Protein AF-A0A2T8I6H8-F1 (afdb_monomer_lite)

Organism: NCBI:txid206008

pLDDT: mean 73.54, std 11.85, range [40.38, 86.88]

Foldseek 3Di:
DVLLVVQPDDCPAPVNVLLVLLVVLLVLQCVAPQSPVLSVVLVVLSVVLVVVLNVVCVVVVHRDDPPDPDDPVNVVSVVVSVVSSVLSVVLSVVVPDPDPPDDDRPHSPPD

Sequence (111 aa):
MLELLKHGAKPTDDMIHQSSVVRMCALGLVNLKGCQSVAAAAMMGMAKEAKMMCDWMKRENKLLTFNMSEPPELEVARFIRDRTLDVMISILQESSFPFSKDQKSIYCPFT

Radius of gyration: 16.45 Å; chains: 1; bounding box: 34×24×53 Å

Secondary structure (DSSP, 8-state):
-HHHHHTT--TT-HHHHHHHHHHHHHHHHHTSTT-HHHHHHHHHHHHHHHHHHHHHHHHHTS---TTS---HHHHHHHHHHHHHHHHHHHHHHHHHS---SS------TT-

Structure (mmCIF, N/CA/C/O backbone):
data_AF-A0A2T8I6H8-F1
#
_entry.id   AF-A0A2T8I6H8-F1
#
loop_
_atom_site.group_PDB
_atom_site.id
_atom_site.type_symbol
_atom_site.label_atom_id
_atom_site.label_alt_id
_atom_site.label_comp_id
_atom_site.label_asym_id
_atom_site.label_entity_id
_atom_site.label_seq_id
_atom_site.pdbx_PDB_ins_code
_atom_site.Cartn_x
_atom_site.Cartn_y
_atom_site.Cartn_z
_atom_site.occupancy
_atom_site.B_iso_or_equiv
_atom_site.auth_seq_id
_atom_site.auth_comp_id
_atom_site.auth_asym_id
_atom_site.auth_atom_id
_atom_site.pdbx_PDB_model_num
ATOM 1 N N . MET A 1 1 ? -2.352 -5.491 7.422 1.00 70.25 1 MET A N 1
ATOM 2 C CA . MET A 1 1 ? -3.620 -5.661 6.673 1.00 70.25 1 MET A CA 1
ATOM 3 C C . MET A 1 1 ? -4.635 -6.517 7.420 1.00 70.25 1 MET A C 1
ATOM 5 O O . MET A 1 1 ? -5.732 -6.032 7.626 1.00 70.25 1 MET A O 1
ATOM 9 N N . LEU A 1 2 ? -4.292 -7.719 7.912 1.00 74.94 2 LEU A N 1
ATOM 10 C CA . LEU A 1 2 ? -5.197 -8.503 8.781 1.00 74.94 2 LEU A CA 1
ATOM 11 C C . LEU A 1 2 ? -5.722 -7.686 9.978 1.00 74.94 2 LEU A C 1
ATOM 13 O O . LEU A 1 2 ? -6.881 -7.801 10.352 1.00 74.94 2 LEU A O 1
ATOM 17 N N . GLU A 1 3 ? -4.872 -6.829 10.546 1.00 81.12 3 GLU A N 1
ATOM 18 C CA . GLU A 1 3 ? -5.242 -5.978 11.677 1.00 81.12 3 GLU A CA 1
ATOM 19 C C . GLU A 1 3 ? -6.347 -4.961 11.339 1.00 81.12 3 GLU A C 1
ATOM 21 O O . GLU A 1 3 ? -7.176 -4.695 12.198 1.00 81.12 3 GLU A O 1
ATOM 26 N N . LEU A 1 4 ? -6.437 -4.479 10.090 1.00 78.94 4 LEU A N 1
ATOM 27 C CA . LEU A 1 4 ? -7.554 -3.634 9.638 1.00 78.94 4 LEU A CA 1
ATOM 28 C C . LEU A 1 4 ? -8.874 -4.414 9.700 1.00 78.94 4 LEU A C 1
ATOM 30 O O . LEU A 1 4 ? -9.857 -3.930 10.254 1.00 78.94 4 LEU A O 1
ATOM 34 N N . LEU A 1 5 ? -8.879 -5.653 9.192 1.00 81.25 5 LEU A N 1
ATOM 35 C CA . LEU A 1 5 ? -10.061 -6.524 9.204 1.00 81.25 5 LEU A CA 1
ATOM 36 C C . LEU A 1 5 ? -10.516 -6.841 10.635 1.00 81.25 5 LEU A C 1
ATOM 38 O O . LEU A 1 5 ? -11.710 -6.828 10.918 1.00 81.25 5 LEU A O 1
ATOM 42 N N . LYS A 1 6 ? -9.569 -7.071 11.555 1.00 84.38 6 LYS A N 1
ATOM 43 C CA . LYS A 1 6 ? -9.875 -7.290 12.979 1.00 84.38 6 LYS A CA 1
ATOM 44 C C . LYS A 1 6 ? -10.556 -6.091 13.637 1.00 84.38 6 LYS A C 1
ATOM 46 O O . LYS A 1 6 ? -11.357 -6.285 14.542 1.00 84.38 6 LYS A O 1
ATOM 51 N N . HIS A 1 7 ? -10.252 -4.880 13.175 1.00 83.06 7 HIS A N 1
ATOM 52 C CA . HIS A 1 7 ? -10.856 -3.641 13.666 1.00 83.06 7 HIS A CA 1
ATOM 53 C C . HIS A 1 7 ? -12.060 -3.193 12.814 1.00 83.06 7 HIS A C 1
ATOM 55 O O . HIS A 1 7 ? -12.515 -2.061 12.942 1.00 83.06 7 HIS A O 1
ATOM 61 N N . GLY A 1 8 ? -12.603 -4.075 11.963 1.00 83.06 8 GLY A N 1
ATOM 62 C CA . GLY A 1 8 ? -13.860 -3.847 11.245 1.00 83.06 8 GLY A CA 1
ATOM 63 C C . GLY A 1 8 ? -13.731 -3.221 9.854 1.00 83.06 8 GLY A C 1
ATOM 64 O O . GLY A 1 8 ? -14.753 -2.856 9.271 1.00 83.06 8 GLY A O 1
ATOM 65 N N . ALA A 1 9 ? -12.521 -3.112 9.292 1.00 82.38 9 ALA A N 1
ATOM 66 C CA . ALA A 1 9 ? -12.357 -2.672 7.908 1.00 82.38 9 ALA A CA 1
ATOM 67 C C . ALA A 1 9 ? -13.054 -3.637 6.941 1.00 82.38 9 ALA A C 1
ATOM 69 O O . ALA A 1 9 ? -12.934 -4.861 7.055 1.00 82.38 9 ALA A O 1
ATOM 70 N N . LYS A 1 10 ? -13.752 -3.086 5.946 1.00 82.56 10 LYS A N 1
ATOM 71 C CA . LYS A 1 10 ? -14.311 -3.884 4.851 1.00 82.56 10 LYS A CA 1
ATOM 72 C C . LYS A 1 10 ? -13.200 -4.233 3.857 1.00 82.56 10 LYS A C 1
ATOM 74 O O . LYS A 1 10 ? -12.289 -3.437 3.681 1.00 82.56 10 LYS A O 1
ATOM 79 N N . PRO A 1 11 ? -13.283 -5.350 3.119 1.00 69.06 11 PRO A N 1
ATOM 80 C CA . PRO A 1 11 ? -12.322 -5.655 2.052 1.00 69.06 11 PRO A CA 1
ATOM 81 C C . PRO A 1 11 ? -12.239 -4.584 0.951 1.00 69.06 11 PRO A C 1
ATOM 83 O O . PRO A 1 11 ? -11.245 -4.516 0.237 1.00 69.06 11 PRO A O 1
ATOM 86 N N . THR A 1 12 ? -13.282 -3.760 0.818 1.00 71.00 12 THR A N 1
ATOM 87 C CA . THR A 1 12 ? -13.359 -2.608 -0.091 1.00 71.00 12 THR A CA 1
ATOM 88 C C . THR A 1 12 ? -12.758 -1.332 0.494 1.00 71.00 12 THR A C 1
ATOM 90 O O . THR A 1 12 ? -12.901 -0.280 -0.111 1.00 71.00 12 THR A O 1
ATOM 93 N N . ASP A 1 13 ? -12.178 -1.389 1.693 1.00 79.94 13 ASP A N 1
ATOM 94 C CA . ASP A 1 13 ? -11.495 -0.253 2.299 1.00 79.94 13 ASP A CA 1
ATOM 95 C C . ASP A 1 13 ? -10.321 0.182 1.415 1.00 79.94 13 ASP A C 1
ATOM 97 O O . ASP A 1 13 ? -9.549 -0.656 0.935 1.00 79.94 13 ASP A O 1
ATOM 101 N N . ASP A 1 14 ? -10.187 1.489 1.203 1.00 77.44 14 ASP A N 1
ATOM 102 C CA . ASP A 1 14 ? -9.196 2.067 0.296 1.00 77.44 14 ASP A CA 1
ATOM 103 C C . ASP A 1 14 ? -7.767 1.642 0.660 1.00 77.44 14 ASP A C 1
ATOM 105 O O . ASP A 1 14 ? -6.956 1.369 -0.228 1.00 77.44 14 ASP A O 1
ATOM 109 N N . MET A 1 15 ? -7.458 1.473 1.953 1.00 75.12 15 MET A N 1
ATOM 110 C CA . MET A 1 15 ? -6.140 0.999 2.386 1.00 75.12 15 MET A CA 1
ATOM 111 C C . MET A 1 15 ? -5.897 -0.450 1.966 1.00 75.12 15 MET A C 1
ATOM 113 O O . MET A 1 15 ? -4.774 -0.829 1.607 1.00 75.12 15 MET A O 1
ATOM 117 N 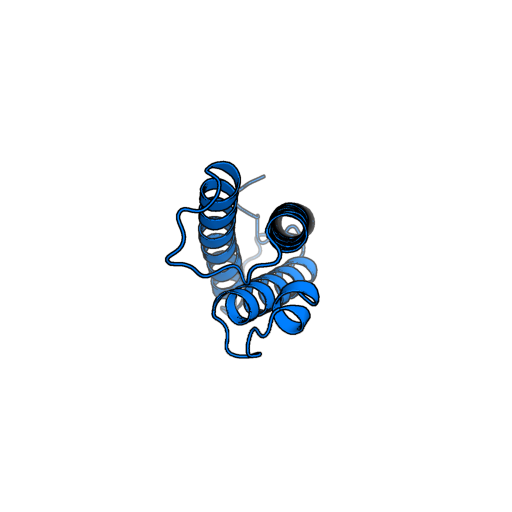N . ILE A 1 16 ? -6.950 -1.270 2.007 1.00 76.00 16 ILE A N 1
ATOM 118 C CA . ILE A 1 16 ? -6.889 -2.669 1.594 1.00 76.00 16 ILE A CA 1
ATOM 119 C C . ILE A 1 16 ? -6.743 -2.773 0.075 1.00 76.00 16 ILE A C 1
ATOM 121 O O . ILE A 1 16 ? -5.931 -3.563 -0.426 1.00 76.00 16 ILE A O 1
ATOM 125 N N . HIS A 1 17 ? -7.480 -1.941 -0.655 1.00 81.25 17 HIS A N 1
ATOM 126 C CA . HIS A 1 17 ? -7.397 -1.867 -2.103 1.00 81.25 17 HIS A CA 1
ATOM 127 C C . HIS A 1 17 ? -6.002 -1.418 -2.560 1.00 81.25 17 HIS A C 1
ATOM 129 O O . HIS A 1 17 ? -5.332 -2.166 -3.275 1.00 81.25 17 HIS A O 1
ATOM 135 N N . GLN A 1 18 ? -5.510 -0.273 -2.071 1.00 76.38 18 GLN A N 1
ATOM 136 C CA . GLN A 1 18 ? -4.180 0.244 -2.411 1.00 76.38 18 GLN A CA 1
ATOM 137 C C . GLN A 1 18 ? -3.078 -0.777 -2.108 1.00 76.38 18 GLN A C 1
ATOM 139 O O . GLN A 1 18 ? -2.249 -1.071 -2.967 1.00 76.38 18 GLN A O 1
ATOM 144 N N . SER A 1 19 ? -3.097 -1.393 -0.923 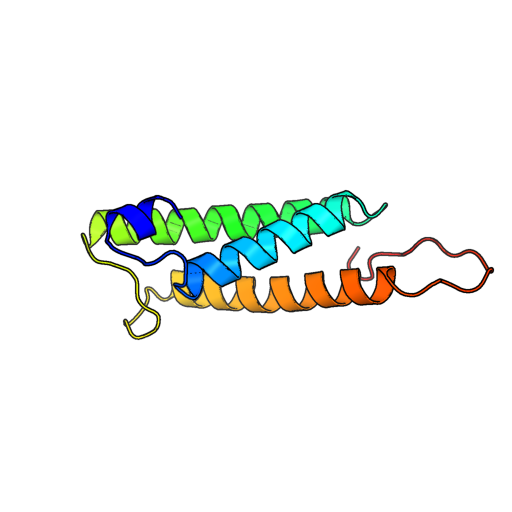1.00 77.38 19 SER A N 1
ATOM 145 C CA . SER A 1 19 ? -2.110 -2.420 -0.562 1.00 77.38 19 SER A CA 1
ATOM 146 C C . SER A 1 19 ? -2.123 -3.616 -1.520 1.00 77.38 19 SER A C 1
ATOM 148 O O . SER A 1 19 ? -1.078 -4.206 -1.797 1.00 77.38 19 SER A O 1
ATOM 150 N N . SER A 1 20 ? -3.294 -3.989 -2.038 1.00 82.06 20 SER A N 1
ATOM 151 C CA . SER A 1 20 ? -3.421 -5.076 -3.011 1.00 82.06 20 SER A CA 1
ATOM 152 C C . SER A 1 20 ? -2.848 -4.681 -4.373 1.00 82.06 20 SER A C 1
ATOM 154 O O . SER A 1 20 ? -2.108 -5.468 -4.965 1.00 82.06 20 SER A O 1
ATOM 156 N N . VAL A 1 21 ? -3.118 -3.455 -4.837 1.00 80.88 21 VAL A N 1
ATOM 157 C CA . VAL A 1 21 ? -2.576 -2.925 -6.099 1.00 80.88 21 VAL A CA 1
ATOM 158 C C . VAL A 1 21 ? -1.052 -2.881 -6.052 1.00 80.88 21 VAL A C 1
ATOM 160 O O . VAL A 1 21 ? -0.407 -3.454 -6.927 1.00 80.88 21 VAL A O 1
ATOM 163 N N . VAL A 1 22 ? -0.458 -2.302 -5.004 1.00 80.12 22 VAL A N 1
ATOM 164 C CA . VAL A 1 22 ? 1.008 -2.226 -4.904 1.00 80.12 22 VAL A CA 1
ATOM 165 C C . VAL A 1 22 ? 1.624 -3.629 -4.867 1.00 80.12 22 VAL A C 1
ATOM 167 O O . VAL A 1 22 ? 2.641 -3.870 -5.512 1.00 80.12 22 VAL A O 1
ATOM 170 N N . ARG A 1 23 ? 0.990 -4.601 -4.192 1.00 78.56 23 ARG A N 1
ATOM 171 C CA . ARG A 1 23 ? 1.463 -5.996 -4.185 1.00 78.56 23 ARG A CA 1
ATOM 172 C C . ARG A 1 23 ? 1.455 -6.619 -5.581 1.00 78.56 23 ARG A C 1
ATOM 174 O O . ARG A 1 23 ? 2.415 -7.302 -5.935 1.00 78.56 23 ARG A O 1
ATOM 181 N N . MET A 1 24 ? 0.401 -6.388 -6.366 1.00 82.38 24 MET A N 1
ATOM 182 C CA . MET A 1 24 ? 0.336 -6.852 -7.755 1.00 82.38 24 MET A CA 1
ATOM 183 C C . MET A 1 24 ? 1.396 -6.171 -8.622 1.00 82.38 24 MET A C 1
ATOM 185 O O . MET A 1 24 ? 2.093 -6.855 -9.370 1.00 82.38 24 MET A O 1
ATOM 189 N N . CYS A 1 25 ? 1.579 -4.857 -8.476 1.00 79.44 25 CYS A N 1
ATOM 190 C CA . CYS A 1 25 ? 2.617 -4.130 -9.196 1.00 79.44 25 CYS A CA 1
ATOM 191 C C . CYS A 1 25 ? 4.017 -4.651 -8.839 1.00 79.44 25 CYS A C 1
ATOM 193 O O . CYS A 1 25 ? 4.840 -4.889 -9.718 1.00 79.44 25 CYS A O 1
ATOM 195 N N . ALA A 1 26 ? 4.283 -4.899 -7.556 1.00 76.88 26 ALA A N 1
ATOM 196 C CA . ALA A 1 26 ? 5.574 -5.402 -7.100 1.00 76.88 26 ALA A CA 1
ATOM 197 C C . ALA A 1 26 ? 5.851 -6.797 -7.666 1.00 76.88 26 ALA A C 1
ATOM 199 O O . ALA A 1 26 ? 6.959 -7.066 -8.120 1.00 76.88 26 ALA A O 1
ATOM 200 N N . LEU A 1 27 ? 4.834 -7.664 -7.696 1.00 80.12 27 LEU A N 1
ATOM 201 C CA . LEU A 1 27 ? 4.929 -8.980 -8.322 1.00 80.12 27 LEU A CA 1
ATOM 202 C C . LEU A 1 27 ? 5.224 -8.874 -9.827 1.00 80.12 27 LEU A C 1
ATOM 204 O O . LEU A 1 27 ? 6.074 -9.604 -10.331 1.00 80.12 27 LEU A O 1
ATOM 208 N N . GLY A 1 28 ? 4.575 -7.939 -10.527 1.00 78.62 28 GLY A N 1
ATOM 209 C CA . GLY A 1 28 ? 4.866 -7.639 -11.930 1.00 78.62 28 GLY A CA 1
ATOM 210 C C . GLY A 1 28 ? 6.319 -7.206 -12.148 1.00 78.62 28 GLY A C 1
ATOM 211 O O . GLY A 1 28 ? 6.985 -7.722 -13.041 1.00 78.62 28 GLY A O 1
ATOM 212 N N . LEU A 1 29 ? 6.844 -6.331 -11.285 1.00 78.12 29 LEU A N 1
ATOM 213 C CA . LEU A 1 29 ? 8.227 -5.850 -11.363 1.00 78.12 29 LEU A CA 1
ATOM 214 C C . LEU A 1 29 ? 9.271 -6.935 -11.075 1.00 78.12 29 LEU A C 1
ATOM 216 O O . LEU A 1 29 ? 10.327 -6.924 -11.699 1.00 78.12 29 LEU A O 1
ATOM 220 N N . VAL A 1 30 ? 9.001 -7.890 -10.175 1.00 77.88 30 VAL A N 1
ATOM 221 C CA . VAL A 1 30 ? 9.913 -9.032 -9.942 1.00 77.88 30 VAL A CA 1
ATOM 222 C C . VAL A 1 30 ? 10.091 -9.867 -11.213 1.00 77.88 30 VAL A C 1
ATOM 224 O O . VAL A 1 30 ? 11.180 -10.384 -11.465 1.00 77.88 30 VAL A O 1
ATOM 227 N N . ASN A 1 31 ? 9.040 -9.968 -12.030 1.00 76.25 31 ASN A N 1
ATOM 228 C CA . ASN A 1 31 ? 9.072 -10.699 -13.294 1.00 76.25 31 ASN A CA 1
ATOM 229 C C . ASN A 1 31 ? 9.764 -9.915 -14.427 1.00 76.25 31 ASN A C 1
ATOM 231 O O . ASN A 1 31 ? 10.059 -10.494 -15.473 1.00 76.25 31 ASN A O 1
ATOM 235 N N . LEU A 1 32 ? 10.066 -8.626 -14.225 1.00 75.75 32 LEU A N 1
ATOM 236 C CA . LEU A 1 32 ? 10.817 -7.795 -15.165 1.00 75.75 32 LEU A CA 1
ATOM 237 C C . LEU A 1 32 ? 12.318 -7.845 -14.855 1.00 75.75 32 LEU A C 1
ATOM 239 O O . LEU A 1 32 ? 12.785 -7.526 -13.758 1.00 75.75 32 LEU A O 1
ATOM 243 N N . LYS A 1 33 ? 13.110 -8.244 -15.854 1.00 71.62 33 LYS A N 1
ATOM 244 C CA . LYS A 1 33 ? 14.566 -8.359 -15.721 1.00 71.62 33 LYS A CA 1
ATOM 245 C C . LYS A 1 33 ? 15.187 -6.973 -15.504 1.00 71.62 33 LYS A C 1
ATOM 247 O O . LYS A 1 33 ? 15.045 -6.111 -16.360 1.00 71.62 33 LYS A O 1
ATOM 252 N N . GLY A 1 34 ? 15.908 -6.787 -14.394 1.00 73.25 34 GLY A N 1
ATOM 253 C CA . GLY A 1 34 ? 16.564 -5.521 -14.039 1.00 73.25 34 GLY A CA 1
ATOM 254 C C . GLY A 1 34 ? 15.774 -4.648 -13.057 1.00 73.25 34 GLY A C 1
ATOM 255 O O . GLY A 1 34 ? 16.317 -3.672 -12.552 1.00 73.25 34 GLY A O 1
ATOM 256 N N . CYS A 1 35 ? 14.531 -5.015 -12.729 1.00 72.62 35 CYS A N 1
ATOM 257 C CA . CYS A 1 35 ? 13.669 -4.263 -11.810 1.00 72.62 35 CYS A CA 1
ATOM 258 C C . CYS A 1 35 ? 13.540 -4.920 -10.425 1.00 72.62 35 CYS A C 1
ATOM 260 O O . CYS A 1 35 ? 12.761 -4.458 -9.591 1.00 72.62 35 CYS A O 1
ATOM 262 N N . GLN A 1 36 ? 14.298 -5.990 -10.144 1.00 76.50 36 GLN A N 1
ATOM 263 C CA . GLN A 1 36 ? 14.164 -6.747 -8.894 1.00 76.50 36 GLN A CA 1
ATOM 264 C C . GLN A 1 36 ? 14.523 -5.917 -7.655 1.00 76.50 36 GLN A C 1
ATOM 266 O O . GLN A 1 36 ? 13.878 -6.054 -6.618 1.00 76.50 36 GLN A O 1
ATOM 271 N N . SER A 1 37 ? 15.521 -5.035 -7.758 1.00 73.75 37 SER A N 1
ATOM 272 C CA . SER A 1 37 ? 15.907 -4.115 -6.679 1.00 73.75 37 SER A CA 1
ATOM 273 C C . SER A 1 37 ? 14.802 -3.102 -6.373 1.00 73.75 37 SER A C 1
ATOM 275 O O . SER A 1 37 ? 14.490 -2.869 -5.207 1.00 73.75 37 SER A O 1
ATOM 277 N N . VAL A 1 38 ? 14.158 -2.561 -7.410 1.00 7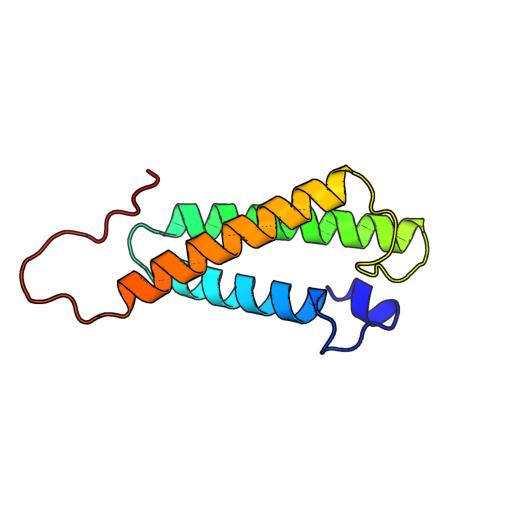2.12 38 VAL A N 1
ATOM 278 C CA . VAL A 1 38 ? 13.018 -1.639 -7.288 1.00 72.12 38 VAL A CA 1
ATOM 279 C C . VAL A 1 38 ? 11.821 -2.347 -6.659 1.00 72.12 38 VAL A C 1
ATOM 281 O O . VAL A 1 38 ? 11.223 -1.830 -5.717 1.00 72.12 38 VAL A O 1
ATOM 284 N N . ALA A 1 39 ? 11.517 -3.566 -7.111 1.00 72.50 39 ALA A N 1
ATOM 285 C CA . ALA A 1 39 ? 10.466 -4.385 -6.522 1.00 72.50 39 ALA A CA 1
ATOM 286 C C . ALA A 1 39 ? 10.735 -4.673 -5.034 1.00 72.50 39 ALA A C 1
ATOM 288 O O . ALA A 1 39 ? 9.840 -4.517 -4.204 1.00 72.50 39 ALA A O 1
ATOM 289 N N . ALA A 1 40 ? 11.971 -5.037 -4.678 1.00 77.56 40 ALA A N 1
ATOM 290 C CA . ALA A 1 40 ? 12.362 -5.308 -3.297 1.00 77.56 40 ALA A CA 1
ATOM 291 C C . ALA A 1 40 ? 12.269 -4.058 -2.404 1.00 77.56 40 ALA A C 1
ATOM 293 O O . ALA A 1 40 ? 11.731 -4.136 -1.298 1.00 77.56 40 ALA A O 1
ATOM 294 N N . ALA A 1 41 ? 12.739 -2.902 -2.884 1.00 75.62 41 ALA A N 1
ATOM 295 C CA . ALA A 1 41 ? 12.653 -1.635 -2.160 1.00 75.62 41 ALA A CA 1
ATOM 296 C C . ALA A 1 41 ? 11.193 -1.215 -1.923 1.00 75.62 41 ALA A C 1
ATOM 298 O O . ALA A 1 41 ? 10.824 -0.871 -0.798 1.00 75.62 41 ALA A O 1
ATOM 299 N N . ALA A 1 42 ? 10.343 -1.332 -2.949 1.00 74.62 42 ALA A N 1
ATOM 300 C CA . ALA A 1 42 ? 8.915 -1.052 -2.839 1.00 74.62 42 ALA A CA 1
ATOM 301 C C . ALA A 1 42 ? 8.231 -1.974 -1.815 1.00 74.62 42 ALA A C 1
ATOM 303 O O . ALA A 1 42 ? 7.540 -1.500 -0.912 1.00 74.62 42 ALA A O 1
ATOM 304 N N . MET A 1 43 ? 8.481 -3.289 -1.886 1.00 79.75 43 MET A N 1
ATOM 305 C CA . MET A 1 43 ? 7.935 -4.252 -0.922 1.00 79.75 43 MET A CA 1
ATOM 306 C C . MET A 1 43 ? 8.408 -3.974 0.515 1.00 79.75 43 MET A C 1
ATOM 308 O O . MET A 1 43 ? 7.620 -4.106 1.453 1.00 79.75 43 MET A O 1
ATOM 312 N N . MET A 1 44 ? 9.667 -3.566 0.710 1.00 81.81 44 MET A N 1
ATOM 313 C CA . MET A 1 44 ? 10.197 -3.218 2.032 1.00 81.81 44 MET A CA 1
ATOM 314 C C . MET A 1 44 ? 9.536 -1.956 2.604 1.00 81.81 44 MET A C 1
ATOM 316 O O . MET A 1 44 ? 9.161 -1.946 3.780 1.00 81.81 44 MET A O 1
ATOM 320 N N . GLY A 1 45 ? 9.346 -0.918 1.782 1.00 77.50 45 GLY A N 1
ATOM 321 C CA . GLY A 1 45 ? 8.628 0.300 2.168 1.00 77.50 45 GLY A CA 1
ATOM 322 C C . GLY A 1 45 ? 7.193 0.005 2.610 1.00 77.50 45 GLY A C 1
ATOM 323 O O . GLY A 1 45 ? 6.785 0.408 3.700 1.00 77.50 45 GLY A O 1
ATOM 324 N N . MET A 1 46 ? 6.472 -0.809 1.833 1.00 77.00 46 MET A N 1
ATOM 325 C CA . MET A 1 46 ? 5.127 -1.269 2.190 1.00 77.00 46 MET A CA 1
ATOM 326 C C . MET A 1 46 ? 5.090 -2.060 3.496 1.00 77.00 46 MET A C 1
ATOM 328 O O . MET A 1 46 ? 4.192 -1.871 4.313 1.00 77.00 46 MET A O 1
ATOM 332 N N . ALA A 1 47 ? 6.039 -2.979 3.699 1.00 81.19 47 ALA A N 1
ATOM 333 C CA . ALA A 1 47 ? 6.085 -3.787 4.911 1.00 81.19 47 ALA A CA 1
ATOM 334 C C . ALA A 1 47 ? 6.300 -2.909 6.153 1.00 81.19 47 ALA A C 1
ATOM 336 O O . ALA A 1 47 ? 5.662 -3.131 7.185 1.00 81.19 47 ALA A O 1
ATOM 337 N N . LYS A 1 48 ? 7.158 -1.885 6.040 1.00 82.81 48 LYS A N 1
ATOM 338 C CA . LYS A 1 48 ? 7.402 -0.904 7.103 1.00 82.81 48 LYS A CA 1
ATOM 339 C C . LYS A 1 48 ? 6.143 -0.099 7.424 1.00 82.8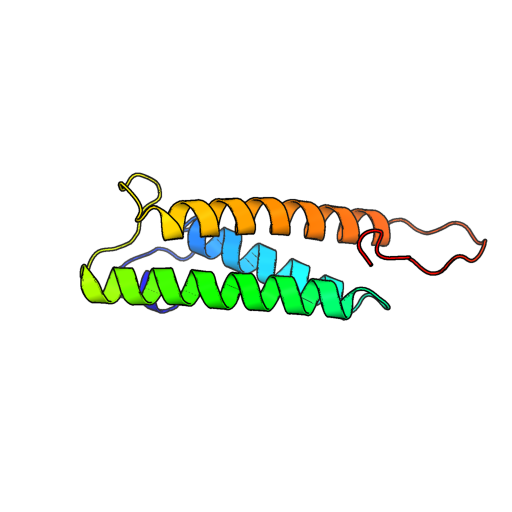1 48 LYS A C 1
ATOM 341 O O . LYS A 1 48 ? 5.773 -0.011 8.593 1.00 82.81 48 LYS A O 1
ATOM 346 N N . GLU A 1 49 ? 5.470 0.439 6.413 1.00 78.81 49 GLU A N 1
ATOM 347 C CA . GLU A 1 49 ? 4.230 1.194 6.606 1.00 78.81 49 GLU A CA 1
ATOM 348 C C . GLU A 1 49 ? 3.118 0.320 7.203 1.00 78.81 49 GLU A C 1
ATOM 350 O O . GLU A 1 49 ? 2.503 0.683 8.206 1.00 78.81 49 GLU A O 1
ATOM 355 N N . ALA A 1 50 ? 2.907 -0.880 6.657 1.00 79.75 50 ALA A N 1
ATOM 356 C CA . ALA A 1 50 ? 1.910 -1.813 7.167 1.00 79.75 50 ALA A CA 1
ATOM 357 C C . ALA A 1 50 ? 2.165 -2.173 8.637 1.00 79.75 50 ALA A C 1
ATOM 359 O O . ALA A 1 50 ? 1.210 -2.346 9.399 1.00 79.75 50 ALA A O 1
ATOM 360 N N . LYS A 1 51 ? 3.437 -2.271 9.047 1.00 85.19 51 LYS A N 1
ATOM 361 C CA . LYS A 1 51 ? 3.815 -2.462 10.449 1.00 85.19 51 LYS A CA 1
ATOM 362 C C . LYS A 1 51 ? 3.419 -1.252 11.298 1.00 85.19 51 LYS A C 1
ATOM 364 O O . LYS A 1 51 ? 2.747 -1.448 12.303 1.00 85.19 51 LYS A O 1
ATOM 369 N N . MET A 1 52 ? 3.758 -0.032 10.874 1.00 83.25 52 MET A N 1
ATOM 370 C CA . MET A 1 52 ? 3.388 1.205 11.583 1.00 83.25 52 MET A CA 1
ATOM 371 C C . MET A 1 52 ? 1.873 1.327 11.772 1.00 83.25 52 MET A C 1
ATOM 373 O O . MET A 1 52 ? 1.414 1.582 12.883 1.00 83.25 52 MET A O 1
ATOM 377 N N . MET A 1 53 ? 1.093 1.050 10.723 1.00 81.62 53 MET A N 1
ATOM 378 C CA . MET A 1 53 ? -0.370 1.016 10.800 1.00 81.62 53 MET A CA 1
ATOM 379 C C . MET A 1 53 ? -0.863 -0.005 11.834 1.00 81.62 53 MET A C 1
ATOM 381 O O . MET A 1 53 ? -1.746 0.294 12.634 1.00 81.62 53 MET A O 1
ATOM 385 N N . CYS A 1 54 ? -0.309 -1.223 11.823 1.00 83.56 54 CYS A N 1
ATOM 386 C CA . CYS A 1 54 ? -0.699 -2.272 12.769 1.00 83.56 54 CYS A CA 1
ATOM 387 C C . CYS A 1 54 ? -0.337 -1.910 14.212 1.00 83.56 54 CYS A C 1
ATOM 389 O O . CYS A 1 54 ? -1.145 -2.133 15.109 1.00 83.56 54 CYS A O 1
ATOM 391 N N . ASP A 1 55 ? 0.854 -1.358 14.434 1.00 86.75 55 ASP A N 1
ATOM 392 C CA . ASP A 1 55 ? 1.316 -0.944 15.759 1.00 86.75 55 ASP A CA 1
ATOM 393 C C . ASP A 1 55 ? 0.457 0.207 16.304 1.00 86.75 55 ASP A C 1
ATOM 395 O O . ASP A 1 55 ? 0.089 0.195 17.479 1.00 86.75 55 ASP A O 1
ATOM 399 N N . TRP A 1 56 ? 0.065 1.155 15.446 1.00 83.94 56 TRP A N 1
ATOM 400 C CA . TRP A 1 56 ? -0.851 2.235 15.808 1.00 83.94 56 TRP A CA 1
ATOM 401 C C . TRP A 1 56 ? -2.247 1.715 16.158 1.00 83.94 56 TRP A C 1
ATOM 403 O O . TRP A 1 56 ? -2.751 2.016 17.235 1.00 83.94 56 TRP A O 1
ATOM 413 N N . MET A 1 57 ? -2.851 0.874 15.310 1.00 84.38 57 MET A N 1
ATOM 414 C CA . MET A 1 57 ? -4.192 0.331 15.574 1.00 84.38 57 MET A CA 1
ATOM 415 C C . MET A 1 57 ? -4.239 -0.473 16.873 1.00 84.38 57 MET A C 1
ATOM 417 O O . MET A 1 57 ? -5.185 -0.334 17.639 1.00 84.38 57 MET A O 1
ATOM 421 N N . LYS A 1 58 ? -3.198 -1.265 17.163 1.00 86.88 58 LYS A N 1
ATOM 422 C CA . LYS A 1 58 ? -3.087 -1.994 18.435 1.00 86.88 58 LYS A CA 1
ATOM 423 C C . LYS A 1 58 ? -2.975 -1.062 19.636 1.00 86.88 58 LYS A C 1
ATOM 425 O O . LYS A 1 58 ? -3.547 -1.358 20.679 1.00 86.88 58 LYS A O 1
ATOM 430 N N . ARG A 1 59 ? -2.214 0.028 19.506 1.00 85.94 59 ARG A N 1
ATOM 431 C CA . ARG A 1 59 ? -2.028 1.019 20.573 1.00 85.94 59 ARG A CA 1
ATOM 432 C C . ARG A 1 59 ? -3.321 1.775 20.863 1.00 85.94 59 ARG A C 1
ATOM 434 O O . ARG A 1 59 ? -3.692 1.919 22.020 1.00 85.94 59 ARG A O 1
ATOM 441 N N . GLU A 1 60 ? -3.990 2.240 19.816 1.00 83.50 60 GLU A N 1
ATOM 442 C CA . GLU A 1 60 ? -5.166 3.102 19.930 1.00 83.50 60 GLU A CA 1
ATOM 443 C C . GLU A 1 60 ? -6.480 2.320 20.044 1.00 83.50 60 GLU A C 1
ATOM 445 O O . GLU A 1 60 ? -7.514 2.904 20.368 1.00 83.50 60 GLU A O 1
ATOM 450 N N . ASN A 1 61 ? -6.452 1.010 19.767 1.00 84.31 61 ASN A N 1
ATOM 451 C CA . ASN A 1 61 ? -7.617 0.126 19.673 1.00 84.31 61 ASN A CA 1
ATOM 452 C C . ASN A 1 61 ? -8.731 0.717 18.787 1.00 84.31 61 ASN A C 1
ATOM 454 O O . ASN A 1 61 ? -9.924 0.643 19.092 1.00 84.31 61 ASN A O 1
ATOM 458 N N . LYS A 1 62 ? -8.321 1.373 17.699 1.00 82.25 62 LYS A N 1
ATOM 459 C CA . LYS A 1 62 ? -9.189 2.092 16.765 1.00 82.25 62 LYS A CA 1
ATOM 460 C C . LYS A 1 62 ? -8.859 1.688 15.344 1.00 82.25 62 LYS A C 1
ATOM 462 O O . LYS A 1 62 ? -7.699 1.456 15.004 1.00 82.25 62 LYS A O 1
ATOM 467 N N . LEU A 1 63 ? -9.892 1.660 14.507 1.00 81.44 63 LEU A N 1
ATOM 468 C CA . LEU A 1 63 ? -9.707 1.526 13.074 1.00 81.44 63 LEU A CA 1
ATOM 469 C C . LEU A 1 63 ? -9.050 2.798 12.535 1.00 81.44 63 LEU A C 1
ATOM 471 O O . LEU A 1 63 ? -9.520 3.909 12.783 1.00 81.44 63 LEU A O 1
ATOM 475 N N . LEU A 1 64 ? -7.957 2.617 11.803 1.00 76.69 64 LEU A N 1
ATOM 476 C CA . LEU A 1 64 ? -7.325 3.700 11.072 1.00 76.69 64 LEU A CA 1
ATOM 477 C C . LEU A 1 64 ? -8.234 4.106 9.903 1.00 76.69 64 LEU A C 1
ATOM 479 O O . LEU A 1 64 ? -8.614 3.261 9.098 1.00 76.69 64 LEU A O 1
ATOM 483 N N . THR A 1 65 ? -8.577 5.390 9.811 1.00 71.12 65 THR A N 1
ATOM 484 C CA . THR A 1 65 ? -9.357 5.946 8.695 1.00 71.12 65 THR A CA 1
ATOM 485 C C . THR A 1 65 ? -8.632 7.154 8.119 1.00 71.12 65 THR A C 1
ATOM 487 O O . THR A 1 65 ? -8.063 7.925 8.889 1.00 71.12 65 THR A O 1
ATOM 490 N N . PHE A 1 66 ? -8.734 7.375 6.805 1.00 62.97 66 PHE A N 1
ATOM 491 C CA . PHE A 1 66 ? -8.070 8.479 6.092 1.00 62.97 66 PHE A CA 1
ATOM 492 C C . PHE A 1 66 ? -8.338 9.885 6.662 1.00 62.97 66 PHE A C 1
ATOM 494 O O . PHE A 1 66 ? -7.521 10.775 6.463 1.00 62.97 66 PHE A O 1
ATOM 501 N N . ASN A 1 67 ? -9.444 10.075 7.392 1.00 59.19 67 ASN A N 1
ATOM 502 C CA . ASN A 1 67 ? -9.854 11.364 7.962 1.00 59.19 67 ASN A CA 1
ATOM 503 C C . ASN A 1 67 ? -9.341 11.624 9.391 1.00 59.19 67 ASN A C 1
ATOM 505 O O . ASN A 1 67 ? -9.669 12.658 9.972 1.00 59.19 67 ASN A O 1
ATOM 509 N N . MET A 1 68 ? -8.605 10.690 9.998 1.00 60.09 68 MET A N 1
ATOM 510 C CA . MET A 1 68 ? -8.008 10.924 11.316 1.00 60.09 68 MET A CA 1
ATOM 511 C C . MET A 1 68 ? -6.757 11.788 11.175 1.00 60.09 68 MET A C 1
ATOM 513 O O . MET A 1 68 ? -6.070 11.704 10.162 1.00 60.09 68 MET A O 1
ATOM 517 N N . SER A 1 69 ? -6.433 12.577 12.206 1.00 59.31 69 SER A N 1
ATOM 518 C CA . SER A 1 69 ? -5.103 13.179 12.331 1.00 59.31 69 SER A CA 1
ATOM 519 C C . SER A 1 69 ? -4.095 12.041 12.458 1.00 59.31 69 SER A C 1
ATOM 521 O O . SER A 1 69 ? -3.907 11.474 13.540 1.00 59.31 69 SER A O 1
ATOM 523 N N . GLU A 1 70 ? -3.538 11.621 11.332 1.00 62.81 70 GLU A N 1
ATOM 524 C CA . GLU A 1 70 ? -2.585 10.537 11.311 1.00 62.81 70 GLU A CA 1
ATOM 525 C C . GLU A 1 70 ? -1.314 10.954 12.045 1.00 62.81 70 GLU A C 1
ATOM 527 O O . GLU A 1 70 ? -0.945 12.131 12.046 1.00 62.81 70 GLU A O 1
ATOM 532 N N . PRO A 1 71 ? -0.617 10.008 12.693 1.00 67.31 71 PRO A N 1
ATOM 533 C CA . PRO A 1 71 ? 0.739 10.267 13.140 1.00 67.31 71 PRO A CA 1
ATOM 534 C C . PRO A 1 71 ? 1.547 10.837 11.962 1.00 67.31 71 PRO A C 1
ATOM 536 O O . PRO A 1 71 ? 1.464 10.269 10.872 1.00 67.31 71 PRO A O 1
ATOM 539 N N . PRO A 1 72 ? 2.361 11.889 12.149 1.00 72.19 72 PRO A N 1
ATOM 540 C CA . PRO A 1 72 ? 3.133 12.496 11.058 1.00 72.19 72 PRO A CA 1
ATOM 541 C C . PRO A 1 72 ? 3.970 11.480 10.260 1.00 72.19 72 PRO A C 1
ATOM 543 O O . PRO A 1 72 ? 4.140 11.582 9.050 1.00 72.19 72 PRO A O 1
ATOM 546 N N . GLU A 1 73 ? 4.463 10.446 10.941 1.00 70.12 73 GLU A N 1
ATOM 547 C CA . GLU A 1 73 ? 5.234 9.344 10.355 1.00 70.12 73 GLU A CA 1
ATOM 548 C C . GLU A 1 73 ? 4.403 8.476 9.398 1.00 70.12 73 GLU A C 1
ATOM 550 O O . GLU A 1 73 ? 4.934 7.933 8.429 1.00 70.12 73 GLU A O 1
ATOM 555 N N . LEU A 1 74 ? 3.103 8.355 9.667 1.00 72.75 74 LEU A N 1
ATOM 556 C CA . LEU A 1 74 ? 2.150 7.601 8.867 1.00 72.75 74 LEU A CA 1
ATOM 557 C C . LEU A 1 74 ? 1.739 8.383 7.613 1.00 72.75 74 LEU A C 1
ATOM 559 O O . LEU A 1 74 ? 1.685 7.792 6.538 1.00 72.75 74 LEU A O 1
ATOM 563 N N . GLU A 1 75 ? 1.561 9.705 7.716 1.00 75.00 75 GLU A N 1
ATOM 564 C CA . GLU A 1 75 ? 1.317 10.562 6.545 1.00 75.00 75 GLU A CA 1
ATOM 565 C C . GLU A 1 75 ? 2.485 10.513 5.557 1.00 75.00 75 GLU A C 1
ATOM 567 O O . G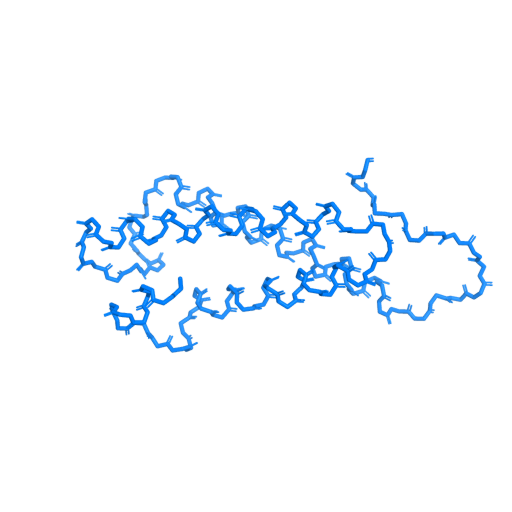LU A 1 75 ? 2.290 10.352 4.351 1.00 75.00 75 GLU A O 1
ATOM 572 N N . VAL A 1 76 ? 3.720 10.597 6.064 1.00 76.12 76 VAL A N 1
ATOM 573 C CA . VAL A 1 76 ? 4.926 10.479 5.235 1.00 76.12 76 VAL A CA 1
ATOM 574 C C . VAL A 1 76 ? 5.002 9.097 4.587 1.00 76.12 76 VAL A C 1
ATOM 576 O O . VAL A 1 76 ? 5.315 8.991 3.400 1.00 76.12 76 VAL A O 1
ATOM 579 N N . ALA A 1 77 ? 4.698 8.034 5.335 1.00 74.19 77 ALA A N 1
ATOM 580 C CA . ALA A 1 77 ? 4.689 6.680 4.794 1.00 74.19 77 ALA A CA 1
ATOM 581 C C . ALA A 1 77 ? 3.632 6.508 3.688 1.00 74.19 77 ALA A C 1
ATOM 583 O O . ALA A 1 77 ? 3.953 5.950 2.637 1.00 74.19 77 ALA A O 1
ATOM 584 N N . ARG A 1 78 ? 2.433 7.076 3.873 1.00 77.25 78 ARG A N 1
ATOM 585 C CA . ARG A 1 78 ? 1.365 7.098 2.865 1.00 77.25 78 ARG A CA 1
ATOM 586 C C . ARG A 1 78 ? 1.806 7.827 1.607 1.00 77.25 78 ARG A C 1
ATOM 588 O O . ARG A 1 78 ? 1.680 7.286 0.513 1.00 77.25 78 ARG A O 1
ATOM 595 N N . PHE A 1 79 ? 2.364 9.026 1.756 1.00 77.56 79 PHE A N 1
ATOM 596 C CA . PHE A 1 79 ? 2.855 9.806 0.624 1.00 77.56 79 PHE A CA 1
ATOM 597 C C . PHE A 1 79 ? 3.913 9.033 -0.176 1.00 77.56 79 PHE A C 1
ATOM 599 O O . PHE A 1 79 ? 3.868 8.985 -1.406 1.00 77.56 79 PHE A O 1
ATOM 606 N N . ILE A 1 80 ? 4.848 8.380 0.521 1.00 78.12 80 ILE A N 1
ATOM 607 C CA . ILE A 1 80 ? 5.861 7.529 -0.109 1.00 78.12 80 ILE A CA 1
ATOM 608 C C . ILE A 1 80 ? 5.204 6.351 -0.835 1.00 78.12 80 ILE A C 1
ATOM 610 O O . ILE A 1 80 ? 5.618 6.038 -1.953 1.00 78.12 80 ILE A O 1
ATOM 614 N N . ARG A 1 81 ? 4.188 5.706 -0.245 1.00 78.56 81 ARG A N 1
ATOM 615 C CA . ARG A 1 81 ? 3.452 4.607 -0.884 1.00 78.56 81 ARG A CA 1
ATOM 616 C C . ARG A 1 81 ? 2.798 5.055 -2.182 1.00 78.56 81 ARG A C 1
ATOM 618 O O . ARG A 1 81 ? 3.003 4.389 -3.193 1.00 78.56 81 ARG A O 1
ATOM 625 N N . ASP A 1 82 ? 2.052 6.154 -2.161 1.00 81.00 82 ASP A N 1
ATOM 626 C CA . ASP A 1 82 ? 1.325 6.642 -3.336 1.00 81.00 82 ASP A CA 1
ATOM 627 C C . ASP A 1 82 ? 2.302 6.972 -4.475 1.00 81.00 82 ASP A C 1
ATOM 629 O O . ASP A 1 82 ? 2.155 6.478 -5.591 1.00 81.00 82 ASP A O 1
ATOM 633 N N . ARG A 1 83 ? 3.400 7.680 -4.168 1.00 82.00 83 ARG A N 1
ATOM 634 C CA . ARG A 1 83 ? 4.462 7.961 -5.148 1.00 82.00 83 ARG A CA 1
ATOM 635 C C . ARG A 1 83 ? 5.139 6.707 -5.684 1.00 82.00 83 ARG A C 1
ATOM 637 O O . ARG A 1 83 ? 5.440 6.625 -6.872 1.00 82.00 83 ARG A O 1
ATOM 644 N N . THR A 1 84 ? 5.403 5.737 -4.814 1.00 78.75 84 THR A N 1
ATOM 645 C CA . THR A 1 84 ? 6.013 4.468 -5.219 1.00 78.75 84 THR A CA 1
ATOM 646 C C . THR A 1 84 ? 5.072 3.710 -6.151 1.00 78.75 84 THR A C 1
ATOM 648 O O . THR A 1 84 ? 5.518 3.199 -7.174 1.00 78.75 84 THR A O 1
ATOM 651 N N . LEU A 1 85 ? 3.772 3.685 -5.848 1.00 81.06 85 LEU A N 1
ATOM 652 C CA . LEU A 1 85 ? 2.769 3.038 -6.684 1.00 81.06 85 LEU A CA 1
ATOM 653 C C . LEU A 1 85 ? 2.720 3.648 -8.090 1.00 81.06 85 LEU A C 1
ATOM 655 O O . LEU A 1 85 ? 2.761 2.895 -9.062 1.00 81.06 85 LEU A O 1
ATOM 659 N N . ASP A 1 86 ? 2.710 4.978 -8.199 1.00 84.06 86 ASP A N 1
ATOM 660 C CA . ASP A 1 86 ? 2.722 5.684 -9.488 1.00 84.06 86 ASP A CA 1
ATOM 661 C C . ASP A 1 86 ? 3.922 5.269 -10.351 1.00 84.06 86 ASP A C 1
ATOM 663 O O . ASP A 1 86 ? 3.779 4.953 -11.536 1.00 84.06 86 ASP A O 1
ATOM 667 N N . VAL A 1 87 ? 5.114 5.206 -9.747 1.00 80.69 87 VAL A N 1
ATOM 668 C CA . VAL A 1 87 ? 6.345 4.780 -10.432 1.00 80.69 87 VAL A CA 1
ATOM 669 C C . VAL A 1 87 ? 6.238 3.328 -10.892 1.00 80.69 87 VAL A C 1
ATOM 671 O O . VAL A 1 87 ? 6.556 3.016 -12.038 1.00 80.69 87 VAL A O 1
ATOM 674 N N . MET A 1 88 ? 5.768 2.430 -10.024 1.00 82.06 88 MET A N 1
ATOM 675 C CA . MET A 1 88 ? 5.637 1.013 -10.362 1.00 82.06 88 MET A CA 1
ATOM 676 C C . MET A 1 88 ? 4.629 0.784 -11.494 1.00 82.06 88 MET A C 1
ATOM 678 O O . MET A 1 88 ? 4.893 -0.023 -12.384 1.00 82.06 88 MET A O 1
ATOM 682 N N . ILE A 1 89 ? 3.497 1.496 -11.483 1.00 83.75 89 ILE A N 1
ATOM 683 C CA . ILE A 1 89 ? 2.502 1.454 -12.563 1.00 83.75 89 ILE A CA 1
ATOM 684 C C . ILE A 1 89 ? 3.121 1.951 -13.868 1.00 83.75 89 ILE A C 1
ATOM 686 O O . ILE A 1 89 ? 2.965 1.288 -14.890 1.00 83.75 89 ILE A O 1
ATOM 690 N N . SER A 1 90 ? 3.855 3.064 -13.827 1.00 83.19 90 SER A N 1
ATOM 691 C CA . SER A 1 90 ? 4.492 3.654 -15.011 1.00 83.19 90 SER A CA 1
ATOM 692 C C . SER A 1 90 ? 5.476 2.674 -15.660 1.00 83.19 90 SER A C 1
ATOM 694 O O . SER A 1 90 ? 5.369 2.391 -16.851 1.00 83.19 90 SER A O 1
ATOM 696 N N . ILE A 1 91 ? 6.353 2.049 -14.862 1.00 81.12 91 ILE A N 1
ATOM 697 C CA . ILE A 1 91 ? 7.299 1.028 -15.346 1.00 81.12 91 ILE A CA 1
ATOM 698 C C . ILE A 1 91 ? 6.556 -0.159 -15.977 1.00 81.12 91 ILE A C 1
ATOM 700 O O . ILE A 1 91 ? 6.938 -0.652 -17.039 1.00 81.12 91 ILE A O 1
ATOM 704 N N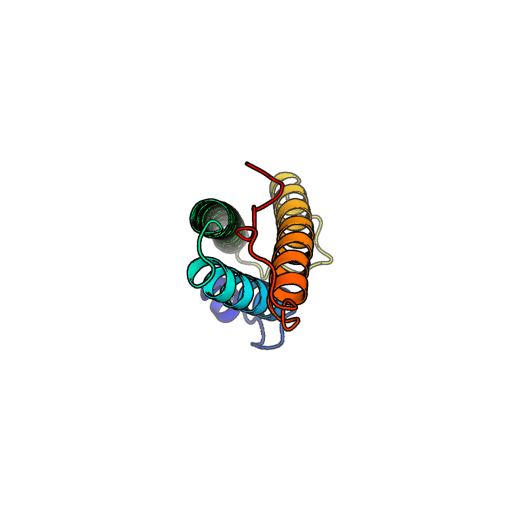 . LEU A 1 92 ? 5.483 -0.634 -15.338 1.00 78.75 92 LEU A N 1
ATOM 705 C CA . LEU A 1 92 ? 4.709 -1.767 -15.849 1.00 78.75 92 LEU A CA 1
ATOM 706 C C . LEU A 1 92 ? 3.983 -1.433 -17.153 1.00 78.75 92 LEU A C 1
ATOM 708 O O . LEU A 1 92 ? 3.974 -2.256 -18.071 1.00 78.75 92 LEU A O 1
ATOM 712 N N . GLN A 1 93 ? 3.409 -0.236 -17.259 1.00 81.94 93 GLN A N 1
ATOM 713 C CA . GLN A 1 93 ? 2.768 0.239 -18.482 1.00 81.94 93 GLN A CA 1
ATOM 714 C C . GLN A 1 93 ? 3.777 0.335 -19.625 1.00 81.94 93 GLN A C 1
ATOM 716 O O . GLN A 1 93 ? 3.530 -0.231 -20.686 1.00 81.94 93 GLN A O 1
ATOM 721 N N . GLU A 1 94 ? 4.939 0.950 -19.393 1.00 78.88 94 GLU A N 1
ATOM 722 C CA . GLU A 1 94 ? 6.024 1.037 -20.378 1.00 78.88 94 GLU A CA 1
ATOM 723 C C . GLU A 1 94 ? 6.508 -0.348 -20.831 1.00 78.88 94 GLU A C 1
ATOM 725 O O . GLU A 1 94 ? 6.751 -0.565 -22.017 1.00 78.88 94 GLU A O 1
ATOM 730 N N . SER A 1 95 ? 6.577 -1.317 -19.913 1.00 71.19 95 SER A N 1
ATOM 731 C CA . SER A 1 95 ? 6.989 -2.692 -20.226 1.00 71.19 95 SER A CA 1
ATOM 732 C C . SER A 1 95 ? 5.947 -3.517 -20.996 1.00 71.19 95 SER A C 1
ATOM 734 O O . SER A 1 95 ? 6.292 -4.543 -21.580 1.00 71.19 95 SER A O 1
ATOM 736 N N . SER A 1 96 ? 4.678 -3.090 -21.000 1.00 66.81 96 SER A N 1
ATOM 737 C CA . SER A 1 96 ? 3.562 -3.819 -21.622 1.00 66.81 96 SER A CA 1
ATOM 738 C C . SER A 1 96 ? 3.367 -3.486 -23.107 1.00 66.81 96 SER A C 1
ATOM 740 O O . SER A 1 96 ? 2.617 -4.179 -23.797 1.00 66.81 96 SER A O 1
ATOM 742 N N . PHE A 1 97 ? 4.032 -2.450 -23.629 1.00 54.44 97 PHE A N 1
ATOM 743 C CA . PHE A 1 97 ? 4.002 -2.131 -25.057 1.00 54.44 97 PHE A CA 1
ATOM 744 C C . PHE A 1 97 ? 4.947 -3.058 -25.841 1.00 54.44 97 PHE A C 1
ATOM 746 O O . PHE A 1 97 ? 6.084 -3.274 -25.413 1.00 54.44 97 PHE A O 1
ATOM 753 N N . PRO A 1 98 ? 4.532 -3.607 -27.004 1.00 43.34 98 PRO A N 1
ATOM 754 C CA . PRO A 1 98 ? 5.408 -4.425 -27.829 1.00 43.34 98 PRO A CA 1
ATOM 755 C C . PRO A 1 98 ? 6.525 -3.545 -28.391 1.00 43.34 98 PRO A C 1
ATOM 757 O O . PRO A 1 98 ? 6.345 -2.777 -29.334 1.00 43.34 98 PRO A O 1
ATOM 760 N N . PHE A 1 99 ? 7.687 -3.672 -27.764 1.00 44.00 99 PHE A N 1
ATOM 761 C CA . PHE A 1 99 ? 8.943 -3.063 -28.158 1.00 44.00 99 PHE A CA 1
ATOM 762 C C . PHE A 1 99 ? 9.265 -3.495 -29.599 1.00 44.00 99 PHE A C 1
ATOM 764 O O . PHE A 1 99 ? 9.504 -4.678 -29.864 1.00 44.00 99 PHE A O 1
ATOM 771 N N . SER A 1 100 ? 9.215 -2.564 -30.557 1.00 41.31 100 SER A N 1
ATOM 772 C CA . SER A 1 100 ? 9.655 -2.832 -31.928 1.00 41.31 100 SER A CA 1
ATOM 773 C C . SER A 1 100 ? 11.106 -3.305 -31.903 1.00 41.31 100 SER A C 1
ATOM 775 O O . SER A 1 100 ? 11.917 -2.760 -31.157 1.00 41.31 100 SER A O 1
ATOM 777 N N . LYS A 1 101 ? 11.402 -4.332 -32.704 1.00 40.38 101 LYS A N 1
ATOM 778 C CA . LYS A 1 101 ? 12.699 -5.008 -32.823 1.00 40.38 101 LYS A CA 1
ATOM 779 C C . LYS A 1 101 ? 13.840 -4.014 -33.063 1.00 40.38 101 LYS A C 1
ATOM 781 O O . LYS A 1 101 ? 14.149 -3.739 -34.207 1.00 40.38 101 LYS A O 1
ATOM 786 N N . ASP A 1 102 ? 14.455 -3.522 -32.000 1.00 43.22 102 ASP A N 1
ATOM 787 C CA . ASP A 1 102 ? 15.872 -3.186 -31.947 1.00 43.22 102 ASP A CA 1
ATOM 788 C C . ASP A 1 102 ? 16.282 -3.068 -30.482 1.00 43.22 102 ASP A C 1
ATOM 790 O O . ASP A 1 102 ? 15.701 -2.361 -29.666 1.00 43.22 102 ASP A O 1
ATOM 794 N N . GLN A 1 103 ? 17.250 -3.889 -30.126 1.00 54.34 103 GLN A N 1
ATOM 795 C CA . GLN A 1 103 ? 17.592 -4.264 -28.771 1.00 54.34 103 GLN A CA 1
ATOM 796 C C . GLN A 1 103 ? 18.180 -3.110 -27.952 1.00 54.34 103 GLN A C 1
ATOM 798 O O . GLN A 1 103 ? 19.299 -2.684 -28.215 1.00 54.34 103 GLN A O 1
ATOM 803 N N . LYS A 1 104 ? 17.507 -2.717 -26.862 1.00 40.50 104 LYS A N 1
ATOM 804 C CA . LYS A 1 104 ? 18.153 -2.235 -25.631 1.00 40.50 104 LYS A CA 1
ATOM 805 C C . LYS A 1 104 ? 17.387 -2.780 -24.432 1.00 40.50 104 LYS A C 1
ATOM 807 O O . LYS A 1 104 ? 16.176 -2.629 -24.342 1.00 40.50 104 LYS A O 1
ATOM 812 N N . SER A 1 105 ? 18.121 -3.461 -23.553 1.00 48.69 105 SER A N 1
ATOM 813 C CA . SER A 1 105 ? 17.702 -3.839 -22.201 1.00 48.69 105 SER A CA 1
ATOM 814 C C . SER A 1 105 ? 16.804 -2.753 -21.618 1.00 48.69 105 SER A C 1
ATOM 816 O O . SER A 1 105 ? 17.231 -1.600 -21.605 1.00 48.69 105 SER A O 1
ATOM 818 N N . ILE A 1 106 ? 15.603 -3.106 -21.145 1.00 53.75 106 ILE A N 1
ATOM 819 C CA . ILE A 1 106 ? 14.797 -2.201 -20.320 1.00 53.75 106 ILE A CA 1
ATOM 820 C C . ILE A 1 106 ? 15.701 -1.818 -19.148 1.00 53.75 106 ILE A C 1
ATOM 822 O O . ILE A 1 106 ? 16.030 -2.641 -18.295 1.00 53.75 106 ILE A O 1
ATOM 826 N N . TYR A 1 107 ? 16.239 -0.607 -19.210 1.00 53.69 107 TYR A N 1
ATOM 827 C CA . TYR A 1 107 ? 17.071 -0.043 -18.171 1.00 53.69 107 TYR A CA 1
ATOM 828 C C . TYR A 1 107 ? 16.089 0.620 -17.224 1.00 53.69 107 TYR A C 1
ATOM 830 O O . TYR A 1 107 ? 15.367 1.523 -17.637 1.00 53.69 107 TYR A O 1
ATOM 838 N N . CYS A 1 108 ? 16.011 0.139 -15.985 1.00 52.31 108 CYS A N 1
ATOM 839 C CA . CYS A 1 108 ? 15.243 0.833 -14.965 1.00 52.31 108 CYS A CA 1
ATOM 840 C C . CYS A 1 108 ? 15.923 2.205 -14.791 1.00 52.31 108 CYS A C 1
ATOM 842 O O . CYS A 1 108 ? 17.078 2.229 -14.369 1.00 52.31 108 CYS A O 1
ATOM 844 N N . PRO A 1 109 ? 15.290 3.343 -15.129 1.00 52.09 109 PRO A N 1
ATOM 845 C CA . PRO A 1 109 ? 15.973 4.644 -15.209 1.00 52.09 109 PRO A CA 1
ATOM 846 C C . PRO A 1 109 ? 16.417 5.207 -13.842 1.00 52.09 109 PRO A C 1
ATOM 848 O O . PRO A 1 109 ? 16.820 6.361 -13.751 1.00 52.09 109 PRO A O 1
ATOM 851 N N . PHE A 1 110 ? 16.355 4.394 -12.785 1.00 49.41 110 PHE A N 1
ATOM 852 C CA . PHE A 1 110 ? 16.610 4.759 -11.394 1.00 49.41 110 PHE A CA 1
ATOM 853 C C . PHE A 1 110 ? 17.777 3.979 -10.751 1.00 49.41 110 PHE A C 1
ATOM 855 O O . PHE A 1 110 ? 17.890 3.989 -9.526 1.00 49.41 110 PHE A O 1
ATOM 862 N N . THR A 1 111 ? 18.609 3.282 -11.541 1.00 40.75 111 THR A N 1
ATOM 863 C CA . THR A 1 111 ? 19.905 2.725 -11.076 1.00 40.75 111 THR A CA 1
ATOM 864 C C . THR A 1 111 ? 21.010 3.763 -11.047 1.00 40.75 111 THR A C 1
ATOM 866 O O . THR A 1 111 ? 21.117 4.509 -12.046 1.00 40.75 111 THR A O 1
#